Protein 3FWT (pdb70)

Sequence (116 aa):
GSHMPFLQTIVSVSLDDQKRANLSAAYGMICREELGKPEDFVMTAFSDKTPISFQGSTAPAAYVRVESWGEYAPSKPKMMTPRIAAAITKECGIPAERIYVFYYSTKHCGWNGTNF

B-factor: mean 22.23, std 11.54, range [4.1, 121.92]

CATH classification: 3.30.429.10

Foldseek 3Di:
DWAAKEKEKEKLADADPVLVVLLLVQVLVLCCVQQHHPVGDYHYHYHYNDFDDDPNDRDMAMEMEMETEDDGPVVRVVSRLVSSLVSCCVSPVHHSVRYHYHYYYDNFDDDPHGTD

Secondary structure (DSSP, 8-state):
-EEEEEEEEEESS---HHHHHHHHHHHHHHHHHHHS-TT---EEEEE-S----BTTB-SS-EEEEEEEEE---THHHHHHHHHHHHHHHHHH---GGGEEEEEEEES--EETTEE-

Solvent-accessible surface area: 6785 Å² total; per-residue (Å²): 82,11,39,54,4,48,1,36,0,36,0,30,30,71,9,65,107,139,73,69,64,69,0,37,68,22,1,4,102,5,1,70,114,40,4,41,118,107,128,22,145,33,131,36,37,44,37,29,130,50,118,35,81,51,141,87,39,95,50,59,2,4,54,0,63,0,50,4,53,16,140,39,42,128,68,59,24,151,96,0,50,80,66,0,11,63,12,0,52,174,29,18,60,0,51,64,127,24,17,111,28,80,44,109,44,54,144,147,31,46,179,135,85,95,95,115

Nearest PDB structures (foldseek):
  3fwt-assembly1_A  TM=1.009E+00  e=7.906E-27  Leishmania major
  3fwu-assembly1_A  TM=9.678E-01  e=9.697E-17  Leishmania major
  4nwr-assembly2_j  TM=9.650E-01  e=5.191E-16  Leishmania major
  8t6e-assembly1_T  TM=9.676E-01  e=6.430E-15  synthetic construct
  8dq6-assembly1_B  TM=9.315E-01  e=4.250E-10  Arabidopsis thaliana

Structure (mmCIF, N/CA/C/O backbone):
data_3FWT
#
_entry.id   3FWT
#
_cell.length_a   53.963
_cell.length_b   53.963
_cell.length_c   1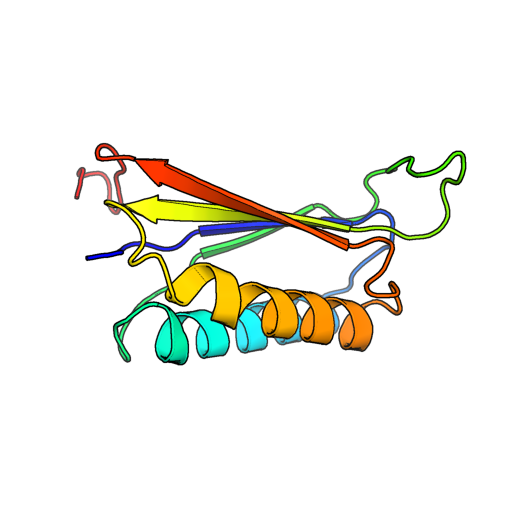38.902
_cell.angle_alpha   90.00
_cell.angle_beta   90.00
_cell.angle_gamma   120.00
#
_symmetry.space_group_name_H-M   'P 63 2 2'
#
loop_
_entity.id
_entity.type
_entity.pdbx_description
1 polymer 'Macrophage migration inhibitory factor-like protein'
2 water water
#
loop_
_atom_site.group_PDB
_atom_site.id
_atom_site.type_symbol
_atom_site.label_atom_id
_atom_site.label_alt_id
_atom_site.label_comp_id
_atom_site.label_asym_id
_atom_site.label_entity_id
_atom_site.label_seq_id
_atom_site.pdbx_PDB_ins_code
_atom_site.Cartn_x
_atom_site.Cartn_y
_atom_site.Cartn_z
_atom_site.occupancy
_atom_site.B_iso_or_equiv
_atom_site.auth_seq_id
_atom_site.auth_comp_id
_atom_site.auth_asym_id
_atom_site.auth_atom_id
_atom_site.pdbx_PDB_model_num
ATOM 1 N N . GLY A 1 18 ? 10.254 18.256 30.430 1.00 35.16 -3 GLY A N 1
ATOM 2 C CA . GLY A 1 18 ? 11.302 17.270 30.342 1.00 34.72 -3 GLY A CA 1
ATOM 3 C C . GLY A 1 18 ? 12.142 17.487 29.105 1.00 34.27 -3 GLY A C 1
ATOM 4 O O . GLY A 1 18 ? 13.085 18.193 29.145 1.00 35.04 -3 GLY A O 1
ATOM 5 N N . SER A 1 19 ? 11.760 16.878 28.006 1.00 34.68 -2 SER A N 1
ATOM 6 C CA . SER A 1 19 ? 12.510 16.948 26.738 1.00 33.49 -2 SER A CA 1
ATOM 7 C C . SER A 1 19 ? 11.820 17.811 25.683 1.00 33.60 -2 SER A C 1
ATOM 8 O O . SER A 1 19 ? 10.639 17.652 25.429 1.00 33.58 -2 SER A O 1
ATOM 11 N N . HIS A 1 20 ? 12.571 18.699 25.050 1.00 32.35 -1 HIS A N 1
ATOM 12 C CA . HIS A 1 20 ? 12.008 19.645 24.122 1.00 31.37 -1 HIS A CA 1
ATOM 13 C C . HIS A 1 20 ? 12.841 19.866 22.846 1.00 28.83 -1 HIS A C 1
ATOM 14 O O . HIS A 1 20 ? 13.960 19.517 22.770 1.00 28.58 -1 HIS A O 1
ATOM 21 N N . MET A 1 21 ? 12.235 20.481 21.872 1.00 26.43 0 MET A N 1
ATOM 22 C CA . MET A 1 21 ? 12.904 20.854 20.623 1.00 26.33 0 MET A CA 1
ATOM 23 C C . MET A 1 21 ? 13.671 19.720 19.938 1.00 23.37 0 MET A C 1
ATOM 24 O O . MET A 1 21 ? 14.837 19.888 19.635 1.00 25.82 0 MET A O 1
ATOM 29 N N . PRO A 1 22 ? 13.042 18.576 19.714 1.00 22.17 1 PRO A N 1
ATOM 30 C CA . PRO A 1 22 ? 13.807 17.423 19.227 1.00 19.81 1 PRO A CA 1
ATOM 31 C C . PRO A 1 22 ? 14.307 17.641 17.779 1.00 18.04 1 PRO A C 1
ATOM 32 O O . PRO A 1 22 ? 13.593 18.272 16.956 1.00 16.15 1 PRO A O 1
ATOM 36 N N . PHE A 1 23 ? 15.577 17.257 17.545 1.00 17.69 2 PHE A N 1
ATOM 37 C CA . PHE A 1 23 ? 16.262 17.303 16.206 1.00 15.39 2 PHE A CA 1
ATOM 38 C C . PHE A 1 23 ? 16.777 15.877 15.919 1.00 15.30 2 PHE A C 1
ATOM 39 O O . PHE A 1 23 ? 17.257 15.223 16.817 1.00 14.35 2 PHE A O 1
ATOM 47 N N . LEU A 1 24 ? 16.546 15.349 14.710 1.00 13.42 3 LEU A N 1
ATOM 48 C CA . LEU A 1 24 ? 17.131 14.094 14.328 1.00 11.94 3 LEU A CA 1
ATOM 49 C C . LEU A 1 24 ? 17.937 14.300 13.067 1.00 11.66 3 LEU A C 1
ATOM 50 O O . LEU A 1 24 ? 17.388 14.823 12.047 1.00 12.40 3 LEU A O 1
ATOM 55 N N . GLN A 1 25 ? 19.199 13.865 13.141 1.00 11.08 4 GLN A N 1
ATOM 56 C CA . GLN A 1 25 ? 20.000 13.675 11.920 1.00 11.10 4 GLN A CA 1
ATOM 57 C C . GLN A 1 25 ? 20.171 12.206 11.517 1.00 11.01 4 GLN A C 1
ATOM 58 O O . GLN A 1 25 ? 20.699 11.402 12.263 1.00 9.81 4 GLN A O 1
ATOM 64 N N . THR A 1 26 ? 19.753 11.891 10.299 1.00 10.93 5 THR A N 1
ATOM 65 C CA . THR A 1 26 ? 19.790 10.552 9.801 1.00 11.06 5 THR A CA 1
ATOM 66 C C . THR A 1 26 ? 20.905 10.583 8.763 1.00 11.35 5 THR A C 1
ATOM 67 O O . THR A 1 26 ? 20.783 11.292 7.791 1.00 13.02 5 THR A O 1
ATOM 71 N N . ILE A 1 27 ? 21.905 9.743 8.961 1.00 10.50 6 ILE A N 1
ATOM 72 C CA . ILE A 1 27 ? 23.057 9.524 8.050 1.00 10.45 6 ILE A CA 1
ATOM 73 C C . ILE A 1 27 ? 22.929 8.081 7.508 1.00 9.27 6 ILE A C 1
ATOM 74 O O . ILE A 1 27 ? 22.985 7.110 8.288 1.00 10.18 6 ILE A O 1
ATOM 79 N N . VAL A 1 28 ? 22.774 7.988 6.187 1.00 7.99 7 VAL A N 1
ATOM 80 C CA . VAL A 1 28 ? 22.596 6.711 5.496 1.00 9.04 7 VAL A CA 1
ATOM 81 C C . VAL A 1 28 ? 23.510 6.588 4.289 1.00 11.34 7 VAL A C 1
ATOM 82 O O . VAL A 1 28 ? 23.826 7.579 3.637 1.00 7.90 7 VAL A O 1
ATOM 86 N N . SER A 1 29 ? 23.998 5.359 4.049 1.00 11.16 8 SER A N 1
ATOM 87 C CA . SER A 1 29 ? 24.857 5.119 2.877 1.00 11.13 8 SER A CA 1
ATOM 88 C C . SER A 1 29 ? 24.085 4.905 1.575 1.00 11.03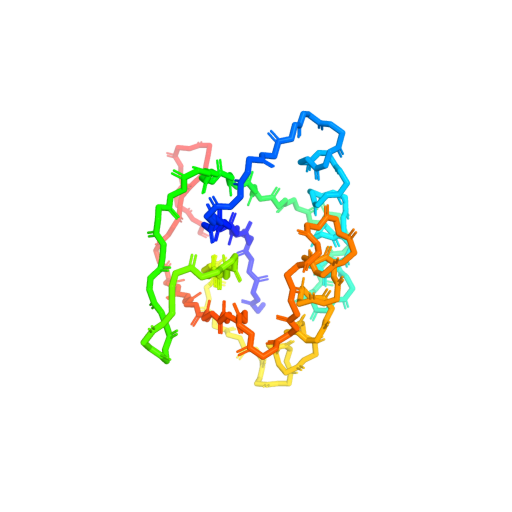 8 SER A C 1
ATOM 89 O O . SER A 1 29 ? 24.663 5.042 0.501 1.00 12.03 8 SER A O 1
ATOM 92 N N . VAL A 1 30 ? 22.782 4.647 1.663 1.00 9.53 9 VAL A N 1
ATOM 93 C CA . VAL A 1 30 ? 21.900 4.589 0.495 1.00 10.74 9 VAL A CA 1
ATOM 94 C C . VAL A 1 30 ? 21.418 5.975 0.015 1.00 12.35 9 VAL A C 1
ATOM 95 O O . VAL A 1 30 ? 21.558 6.970 0.700 1.00 13.41 9 VAL A O 1
ATOM 99 N N . SER A 1 31 ? 20.823 6.019 -1.172 1.00 12.02 10 SER A N 1
ATOM 100 C CA . SER A 1 31 ? 20.287 7.244 -1.696 1.00 14.54 10 SER A CA 1
ATOM 101 C C . SER A 1 31 ? 18.837 7.352 -1.245 1.00 13.92 10 SER A C 1
ATOM 102 O O . SER A 1 31 ? 18.148 6.340 -1.177 1.00 15.76 10 SER A O 1
ATOM 105 N N . LEU A 1 32 ? 18.361 8.533 -0.887 1.00 12.60 11 LEU A N 1
ATOM 106 C CA . LEU A 1 32 ? 16.975 8.644 -0.429 1.00 15.87 11 LEU A CA 1
ATOM 107 C C . LEU A 1 32 ? 16.330 9.529 -1.471 1.00 16.47 11 LEU A C 1
ATOM 108 O O . LEU A 1 32 ? 17.024 10.315 -2.121 1.00 18.27 11 LEU A O 1
ATOM 113 N N . ASP A 1 33 ? 15.038 9.406 -1.694 1.00 17.68 12 ASP A N 1
ATOM 114 C CA . ASP A 1 33 ? 14.397 10.386 -2.570 1.00 15.61 12 ASP A CA 1
ATOM 115 C C . ASP A 1 33 ? 13.452 11.212 -1.754 1.00 14.99 12 ASP A C 1
ATOM 116 O O . ASP A 1 33 ? 13.353 11.054 -0.530 1.00 14.32 12 ASP A O 1
ATOM 121 N N . ASP A 1 34 ? 12.765 12.127 -2.402 1.00 14.85 13 ASP A N 1
ATOM 122 C CA . ASP A 1 34 ? 11.796 12.915 -1.650 1.00 16.57 13 ASP A CA 1
ATOM 123 C C . ASP A 1 34 ? 10.647 12.163 -0.897 1.00 14.63 13 ASP A C 1
ATOM 124 O O . ASP A 1 34 ? 10.247 12.634 0.183 1.00 12.23 13 ASP A O 1
ATOM 129 N N . GLN A 1 35 ? 10.091 11.091 -1.487 1.00 14.20 14 GLN A N 1
ATOM 130 C CA . GLN A 1 35 ? 9.010 10.299 -0.854 1.00 14.04 14 GLN A CA 1
ATOM 131 C C . GLN A 1 35 ? 9.503 9.639 0.458 1.00 11.48 14 GLN A C 1
ATOM 132 O O . GLN A 1 35 ? 8.872 9.705 1.563 1.00 10.77 14 GLN A O 1
ATOM 138 N N . LYS A 1 36 ? 10.699 9.053 0.348 1.00 11.45 15 LYS A N 1
ATOM 139 C CA . LYS A 1 36 ? 11.278 8.382 1.462 1.00 10.20 15 LYS A CA 1
ATOM 140 C C . LYS A 1 36 ? 11.676 9.353 2.542 1.00 11.29 15 LYS A C 1
ATOM 141 O O . LYS A 1 36 ? 11.494 9.082 3.732 1.00 11.18 15 LYS A O 1
ATOM 147 N N . ARG A 1 37 ? 12.227 10.525 2.180 1.00 11.70 16 ARG A N 1
ATOM 148 C CA . ARG A 1 37 ? 12.432 11.479 3.274 1.00 11.55 16 ARG A CA 1
ATOM 149 C C . ARG A 1 37 ? 11.130 11.959 3.865 1.00 12.03 16 ARG A C 1
ATOM 150 O O . ARG A 1 37 ? 11.046 12.078 5.085 1.00 11.12 16 ARG A O 1
ATOM 158 N N . ALA A 1 38 ? 10.134 12.244 3.037 1.00 11.27 17 ALA A N 1
ATOM 159 C CA . ALA A 1 38 ? 8.859 12.663 3.615 1.00 11.91 17 ALA A CA 1
ATOM 160 C C . ALA A 1 38 ? 8.250 11.567 4.557 1.00 13.15 17 ALA A C 1
ATOM 161 O O . ALA A 1 38 ? 7.758 11.850 5.664 1.00 13.36 17 ALA A O 1
ATOM 163 N N . ASN A 1 39 ? 8.384 10.307 4.173 1.00 13.07 18 ASN A N 1
ATOM 164 C CA . ASN A 1 39 ? 7.883 9.222 5.003 1.00 12.90 18 ASN A CA 1
ATOM 165 C C . ASN A 1 39 ? 8.659 9.083 6.295 1.00 12.77 18 ASN A C 1
ATOM 166 O O . ASN A 1 39 ? 8.090 8.915 7.387 1.00 12.10 18 ASN A O 1
ATOM 171 N N . LEU A 1 40 ? 9.991 9.184 6.213 1.00 13.51 19 LEU A N 1
ATOM 172 C CA . LEU A 1 40 ? 10.779 9.217 7.428 1.00 13.38 19 LEU A CA 1
ATOM 173 C C . LEU A 1 40 ? 10.426 10.390 8.355 1.00 14.69 19 LEU A C 1
ATOM 174 O O . LEU A 1 40 ? 10.298 10.188 9.555 1.00 12.89 19 LEU A O 1
ATOM 179 N N . SER A 1 41 ? 10.370 11.624 7.826 1.00 15.13 20 SER A N 1
ATOM 180 C CA . SER A 1 41 ? 9.970 12.790 8.655 1.00 14.42 20 SER A CA 1
ATOM 181 C C . SER A 1 41 ? 8.592 12.554 9.363 1.00 15.09 20 SER A C 1
ATOM 182 O O . SER A 1 41 ? 8.425 12.790 10.586 1.00 15.00 20 SER A O 1
ATOM 185 N N . ALA A 1 42 ? 7.647 12.034 8.603 1.00 15.86 21 ALA A N 1
ATOM 186 C CA . ALA A 1 42 ? 6.306 11.650 9.195 1.00 16.52 21 ALA A CA 1
ATOM 187 C C . ALA A 1 42 ? 6.447 10.687 10.320 1.00 16.28 21 ALA A C 1
ATOM 188 O O . ALA A 1 42 ? 5.875 10.886 11.374 1.00 15.97 21 ALA A O 1
ATOM 190 N N . ALA A 1 43 ? 7.225 9.605 10.114 1.00 16.40 22 ALA A N 1
ATOM 191 C CA . ALA A 1 43 ? 7.422 8.607 11.174 1.00 16.97 22 ALA A CA 1
ATOM 192 C C . ALA A 1 43 ? 8.124 9.109 12.397 1.00 18.27 22 ALA A C 1
ATOM 193 O O . ALA A 1 43 ? 7.596 8.941 13.507 1.00 19.36 22 ALA A O 1
ATOM 195 N N . TYR A 1 44 ? 9.291 9.776 12.226 1.00 15.82 23 TYR A N 1
ATOM 196 C CA . TYR A 1 44 ? 9.946 10.442 13.313 1.00 17.39 23 TYR A CA 1
ATOM 197 C C . TYR A 1 44 ? 9.019 11.371 14.114 1.00 17.88 23 TYR A C 1
ATOM 198 O O . TYR A 1 44 ? 9.181 11.482 15.301 1.00 20.57 23 TYR A O 1
ATOM 207 N N . GLY A 1 45 ? 8.139 12.089 13.436 1.00 1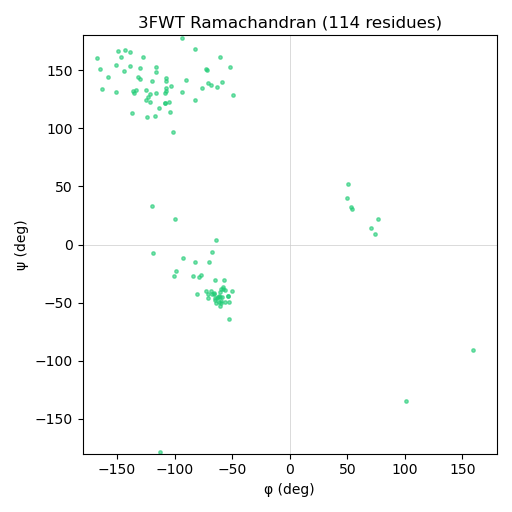9.39 24 GLY A N 1
ATOM 208 C CA . GLY A 1 45 ? 7.271 13.095 14.091 1.00 21.63 24 GLY A CA 1
ATOM 209 C C . GLY A 1 45 ? 6.339 12.373 15.043 1.00 21.05 24 GLY A C 1
ATOM 210 O O . GLY A 1 45 ? 6.164 12.804 16.142 1.00 23.02 24 GLY A O 1
ATOM 211 N N . MET A 1 46 ? 5.733 11.279 14.595 1.00 22.55 25 MET A N 1
ATOM 212 C CA . MET A 1 46 ? 4.879 10.467 15.428 1.00 22.74 25 MET A CA 1
ATOM 213 C C . MET A 1 46 ? 5.623 9.903 16.614 1.00 22.36 25 MET A C 1
ATOM 214 O O . MET A 1 46 ? 5.162 9.965 17.737 1.00 21.13 25 MET A O 1
ATOM 219 N N . ILE A 1 47 ? 6.747 9.250 16.348 1.00 20.42 26 ILE A N 1
ATOM 220 C CA . ILE A 1 47 ? 7.553 8.693 17.393 1.00 18.89 26 ILE A CA 1
ATOM 221 C C . ILE A 1 47 ? 7.909 9.727 18.446 1.00 21.01 26 ILE A C 1
ATOM 222 O O . ILE A 1 47 ? 7.866 9.418 19.642 1.00 20.77 26 ILE A O 1
ATOM 227 N N . CYS A 1 48 ? 8.303 10.927 18.004 1.00 20.82 27 CYS A N 1
ATOM 228 C CA . CYS A 1 48 ? 8.603 11.996 18.944 1.00 22.87 27 CYS A CA 1
ATOM 229 C C . CYS A 1 48 ? 7.360 12.452 19.728 1.00 25.22 27 CYS A C 1
ATOM 230 O O . CYS A 1 48 ? 7.412 12.573 20.949 1.00 24.80 27 CYS A O 1
ATOM 233 N N . ARG A 1 49 ? 6.246 12.686 19.024 1.00 26.49 28 ARG A N 1
ATOM 234 C CA . ARG A 1 49 ? 5.056 13.078 19.735 1.00 29.18 28 ARG A CA 1
ATOM 235 C C . ARG A 1 49 ? 4.585 12.058 20.749 1.00 29.71 28 ARG A C 1
ATOM 236 O O . ARG A 1 49 ? 4.313 12.439 21.893 1.00 29.81 28 ARG A O 1
ATOM 244 N N . GLU A 1 50 ? 4.491 10.788 20.352 1.00 30.02 29 GLU A N 1
ATOM 245 C CA . GLU A 1 50 ? 4.015 9.756 21.264 1.00 30.92 29 GLU A CA 1
ATOM 246 C C . GLU A 1 50 ? 5.006 9.370 22.371 1.00 31.60 29 GLU A C 1
ATOM 247 O O . GLU A 1 50 ? 4.593 9.153 23.535 1.00 29.98 29 GLU A O 1
ATOM 253 N N . GLU A 1 51 ? 6.305 9.284 22.056 1.00 30.36 30 GLU A N 1
ATOM 254 C CA . GLU A 1 51 ? 7.230 8.771 23.056 1.00 30.42 30 GLU A CA 1
ATOM 255 C C . GLU A 1 51 ? 7.972 9.831 23.815 1.00 32.56 30 GLU A C 1
ATOM 256 O O . GLU A 1 51 ? 8.450 9.557 24.886 1.00 31.96 30 GLU A O 1
ATOM 262 N N . LEU A 1 52 ? 8.106 11.040 23.264 1.00 35.81 31 LEU A N 1
ATOM 263 C CA . LEU A 1 52 ? 9.070 11.952 23.854 1.00 38.70 31 LEU A CA 1
ATOM 264 C C . LEU A 1 52 ? 8.358 12.947 24.730 1.00 41.58 31 LEU A C 1
ATOM 265 O O . LEU A 1 52 ? 8.919 13.434 25.708 1.00 42.72 31 LEU A O 1
ATOM 270 N N . GLY A 1 53 ? 7.096 13.209 24.415 1.00 44.85 32 GLY A N 1
ATOM 271 C CA . GLY A 1 53 ? 6.311 14.087 25.255 1.00 47.35 32 GLY A CA 1
ATOM 272 C C . GLY A 1 53 ? 5.122 14.684 24.562 1.00 49.23 32 GLY A C 1
ATOM 273 O O . GLY A 1 53 ? 4.045 14.093 24.554 1.00 50.15 32 GLY A O 1
ATOM 274 N N . LYS A 1 54 ? 5.299 15.851 23.959 1.00 50.50 33 LYS A N 1
ATOM 275 C CA . LYS A 1 54 ? 4.128 16.682 23.654 1.00 52.41 33 LYS A CA 1
ATOM 276 C C . LYS A 1 54 ? 3.458 16.577 22.253 1.00 52.74 33 LYS A C 1
ATOM 277 O O . LYS A 1 54 ? 4.116 16.659 21.215 1.00 51.83 33 LYS A O 1
ATOM 283 N N . PRO A 1 55 ? 2.120 16.437 22.237 1.00 53.46 34 PRO A N 1
ATOM 284 C CA . PRO A 1 55 ? 1.427 16.285 20.957 1.00 53.82 34 PRO A CA 1
ATOM 285 C C . PRO A 1 55 ? 1.812 17.420 19.996 1.00 53.99 34 PRO A C 1
ATOM 286 O O . PRO A 1 55 ? 2.446 17.179 18.958 1.00 54.49 34 PRO A O 1
ATOM 290 N N . GLU A 1 56 ? 1.470 18.653 20.352 1.00 53.35 35 GLU A N 1
ATOM 291 C CA . GLU A 1 56 ? 1.685 19.767 19.428 1.00 53.22 35 GLU A CA 1
ATOM 292 C C . GLU A 1 56 ? 3.189 20.028 19.110 1.00 51.69 35 GLU A C 1
ATOM 293 O O . GLU A 1 56 ? 3.523 20.970 18.389 1.00 51.86 35 GLU A O 1
ATOM 299 N N . ASP A 1 57 ? 4.079 19.181 19.625 1.00 49.40 36 ASP A N 1
ATOM 300 C CA . ASP A 1 57 ? 5.520 19.384 19.421 1.00 46.86 36 ASP A CA 1
ATOM 301 C C . ASP A 1 57 ? 5.931 19.575 17.978 1.00 43.81 36 ASP A C 1
ATOM 302 O O . ASP A 1 57 ? 5.256 19.096 17.041 1.00 43.53 36 ASP A O 1
ATOM 307 N N . PHE A 1 58 ? 7.037 20.298 17.798 1.00 39.66 37 PHE A N 1
ATOM 308 C CA . PHE A 1 58 ? 7.610 20.328 16.480 1.00 36.34 37 PHE A CA 1
ATOM 309 C C . PHE A 1 58 ? 9.002 19.725 16.371 1.00 31.57 37 PHE A C 1
ATOM 310 O O . PHE A 1 58 ? 9.709 19.698 17.344 1.00 31.69 37 PHE A O 1
ATOM 318 N N . VAL A 1 59 ? 9.342 19.142 15.229 1.00 24.83 38 VAL A N 1
ATOM 319 C CA . VAL A 1 59 ? 10.499 18.223 15.173 1.00 18.66 38 VAL A CA 1
ATOM 320 C C . VAL A 1 59 ? 11.312 18.548 13.965 1.00 15.74 38 VAL A C 1
ATOM 321 O O . VAL A 1 59 ? 10.749 18.656 12.852 1.00 16.21 38 VAL A O 1
ATOM 325 N N . MET A 1 60 ? 12.622 18.715 14.101 1.00 14.24 39 MET A N 1
ATOM 326 C CA . MET A 1 60 ? 13.410 19.040 12.913 1.00 13.16 39 MET A CA 1
ATOM 327 C C . MET A 1 60 ? 14.149 17.797 12.445 1.00 13.55 39 MET A C 1
ATOM 328 O O . MET A 1 60 ? 14.776 17.122 13.231 1.00 13.12 39 MET A O 1
ATOM 333 N N . THR A 1 61 ? 14.170 17.540 11.147 1.00 11.04 40 THR A N 1
ATOM 334 C CA . THR A 1 61 ? 14.634 16.267 10.680 1.00 11.56 40 THR A CA 1
ATOM 335 C C . THR A 1 61 ? 15.539 16.489 9.473 1.00 11.06 40 THR A C 1
ATOM 336 O O . THR A 1 61 ? 15.077 17.036 8.497 1.00 13.19 40 THR A O 1
ATOM 340 N N . ALA A 1 62 ? 16.856 16.193 9.617 1.00 11.28 41 ALA A N 1
ATOM 341 C CA . ALA A 1 62 ? 17.866 16.392 8.554 1.00 9.56 41 ALA A CA 1
ATOM 342 C C . ALA A 1 62 ? 18.297 15.031 7.988 1.00 9.70 41 ALA A C 1
ATOM 343 O O . ALA A 1 62 ? 18.407 14.132 8.747 1.00 10.33 41 ALA A O 1
ATOM 345 N N . PHE A 1 63 ? 18.497 14.919 6.664 1.00 9.10 42 PHE A N 1
ATOM 346 C CA . PHE A 1 63 ? 18.833 13.654 5.980 1.00 11.11 42 PHE A CA 1
ATOM 347 C C . PHE A 1 63 ? 20.117 13.814 5.206 1.00 10.89 42 PHE A C 1
ATOM 348 O O . PHE A 1 63 ? 20.142 14.534 4.164 1.00 10.69 42 PHE A O 1
ATOM 356 N N . SER A 1 64 ? 21.160 13.157 5.700 1.00 9.66 43 SER A N 1
ATOM 357 C CA . SER A 1 64 ? 22.400 13.082 4.929 1.00 11.93 43 SER A CA 1
ATOM 358 C C . SER A 1 64 ? 22.487 11.714 4.270 1.00 10.52 43 SER A C 1
ATOM 359 O O . SER A 1 64 ? 23.019 10.797 4.871 1.00 12.18 43 SER A O 1
ATOM 362 N N . ASP A 1 65 ? 22.090 11.617 3.002 1.00 10.85 44 ASP A N 1
ATOM 363 C CA . ASP A 1 65 ? 22.111 10.312 2.290 1.00 11.66 44 ASP A CA 1
ATOM 364 C C . ASP A 1 65 ? 23.416 10.121 1.514 1.00 11.52 44 ASP A C 1
ATOM 365 O O . ASP A 1 65 ? 24.301 10.998 1.589 1.00 10.99 44 ASP A O 1
ATOM 370 N N . LYS A 1 66 ? 23.587 8.969 0.872 1.00 11.58 45 LYS A N 1
ATOM 371 C CA . LYS A 1 66 ? 24.793 8.719 0.112 1.00 11.75 45 LYS A CA 1
ATOM 372 C C . LYS A 1 66 ? 26.069 8.924 0.927 1.00 12.23 45 LYS A C 1
ATOM 373 O O . LYS A 1 66 ? 27.096 9.326 0.377 1.00 12.45 45 LYS A O 1
ATOM 379 N N . THR A 1 67 ? 26.034 8.677 2.236 1.00 10.11 46 THR A N 1
ATOM 380 C CA . THR A 1 67 ? 27.253 8.940 3.054 1.00 9.95 46 THR A CA 1
ATOM 381 C C . THR A 1 67 ? 27.833 7.558 3.310 1.00 10.35 46 THR A C 1
ATOM 382 O O . THR A 1 67 ? 27.182 6.719 3.951 1.00 11.34 46 THR A O 1
ATOM 386 N N . PRO A 1 68 ? 29.024 7.262 2.762 1.00 11.86 47 PRO A N 1
ATOM 387 C CA . PRO A 1 68 ? 29.504 5.907 3.036 1.00 10.33 47 PRO A CA 1
ATOM 388 C C . PRO A 1 68 ? 29.675 5.593 4.540 1.00 10.96 47 PRO A C 1
ATOM 389 O O . PRO A 1 68 ? 30.099 6.422 5.299 1.00 8.69 47 PRO A O 1
ATOM 393 N N . ILE A 1 69 ? 29.294 4.371 4.953 1.00 10.36 48 ILE A N 1
ATOM 394 C CA . ILE A 1 69 ? 29.416 3.974 6.327 1.00 11.18 48 ILE A CA 1
ATOM 395 C C . ILE A 1 69 ? 30.043 2.592 6.333 1.00 10.04 48 ILE A C 1
ATOM 396 O O . ILE A 1 69 ? 29.572 1.673 5.653 1.00 11.97 48 ILE A O 1
ATOM 401 N N . SER A 1 70 ? 31.039 2.415 7.178 1.00 12.38 49 SER A N 1
ATOM 402 C CA . SER A 1 70 ? 31.571 1.064 7.308 1.00 13.33 49 SER A CA 1
ATOM 403 C C . SER A 1 70 ? 31.171 0.435 8.628 1.00 14.66 49 SER A C 1
ATOM 404 O O . SER A 1 70 ? 31.172 1.099 9.662 1.00 13.58 49 SER A O 1
ATOM 407 N N . PHE A 1 71 ? 30.899 -0.873 8.641 1.00 15.01 50 PHE A N 1
ATOM 408 C CA . PHE A 1 71 ? 30.486 -1.485 9.937 1.00 14.34 50 PHE A CA 1
ATOM 409 C C . PHE A 1 71 ? 30.634 -2.989 9.838 1.00 15.67 50 PHE A C 1
ATOM 410 O O . PHE A 1 71 ? 30.216 -3.521 8.882 1.00 11.83 50 PHE A O 1
ATOM 418 N N . GLN A 1 72 ? 31.227 -3.610 10.858 1.00 17.93 51 GLN A N 1
ATOM 419 C CA . GLN A 1 72 ? 31.552 -5.042 10.835 1.00 20.79 51 GLN A CA 1
ATOM 420 C C . GLN A 1 72 ? 32.298 -5.444 9.559 1.00 20.79 51 GLN A C 1
ATOM 421 O O . GLN A 1 72 ? 31.976 -6.459 8.967 1.00 21.67 51 GLN A O 1
ATOM 427 N N . GLY A 1 73 ? 33.215 -4.613 9.099 1.00 20.80 52 GLY A N 1
ATOM 428 C CA . GLY A 1 73 ? 33.971 -4.968 7.866 1.00 20.28 52 GLY A CA 1
ATOM 429 C C . GLY A 1 73 ? 33.204 -4.929 6.569 1.00 20.21 52 GLY A C 1
ATOM 430 O O . GLY A 1 73 ? 33.659 -5.455 5.553 1.00 20.72 52 GLY A O 1
ATOM 431 N N . SER A 1 74 ? 32.026 -4.313 6.574 1.00 17.13 53 SER A N 1
ATOM 432 C CA . SER A 1 74 ? 31.245 -4.291 5.392 1.00 16.24 53 SER A CA 1
ATOM 433 C C . SER A 1 74 ? 30.813 -2.829 5.126 1.00 15.77 53 SER A C 1
ATOM 434 O O . SER A 1 74 ? 30.495 -2.142 6.056 1.00 13.47 53 SER A O 1
ATOM 437 N N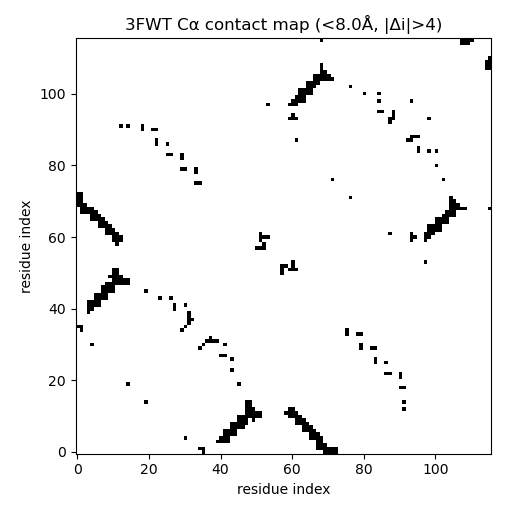 . THR A 1 75 ? 30.778 -2.418 3.866 1.00 16.18 54 THR A N 1
ATOM 4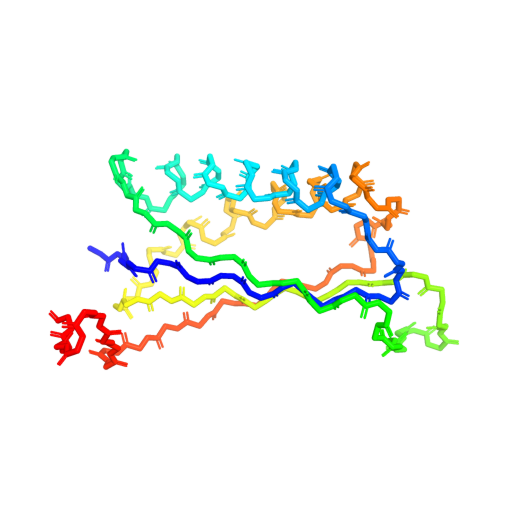38 C CA . THR A 1 75 ? 30.060 -1.211 3.482 1.00 15.11 54 THR A CA 1
ATOM 439 C C . THR A 1 75 ? 28.675 -1.421 2.882 1.00 15.00 54 THR A C 1
ATOM 440 O O . THR A 1 75 ? 28.165 -0.527 2.224 1.00 14.95 54 THR A O 1
ATOM 444 N N . ALA A 1 76 ? 28.009 -2.570 3.144 1.00 11.76 55 ALA A N 1
ATOM 445 C CA . ALA A 1 76 ? 26.602 -2.670 2.759 1.00 12.79 55 ALA A CA 1
ATOM 446 C C . ALA A 1 76 ? 25.823 -1.591 3.509 1.00 11.64 55 ALA A C 1
ATOM 447 O O . ALA A 1 76 ? 26.332 -1.107 4.526 1.00 12.09 55 ALA A O 1
ATOM 449 N N . PRO A 1 77 ? 24.611 -1.253 3.037 1.00 12.97 56 PRO A N 1
ATOM 450 C CA . PRO A 1 77 ? 23.800 -0.160 3.560 1.00 11.68 56 PRO A CA 1
ATOM 451 C C . PRO A 1 77 ? 23.713 -0.255 5.102 1.00 12.51 56 PRO A C 1
ATOM 452 O O . PRO A 1 77 ? 23.483 -1.340 5.682 1.00 12.87 56 PRO A O 1
ATOM 456 N N . ALA A 1 78 ? 24.013 0.848 5.753 1.00 10.79 57 ALA A N 1
ATOM 457 C CA . ALA A 1 78 ? 23.894 0.949 7.184 1.00 10.38 57 ALA A CA 1
ATOM 458 C C . ALA A 1 78 ? 23.398 2.391 7.506 1.00 12.53 57 ALA A C 1
ATOM 459 O O . ALA A 1 78 ? 23.385 3.290 6.633 1.00 8.91 57 ALA A O 1
ATOM 461 N N . ALA A 1 79 ? 22.984 2.619 8.748 1.00 11.73 58 ALA A N 1
ATOM 462 C CA . ALA A 1 79 ? 22.453 3.924 9.104 1.00 11.56 58 ALA A CA 1
ATOM 463 C C . ALA A 1 79 ? 22.954 4.361 10.456 1.00 13.65 58 ALA A C 1
ATOM 464 O O . ALA A 1 79 ? 23.180 3.514 11.331 1.00 15.11 58 ALA A O 1
ATOM 466 N N . TYR A 1 80 ? 23.027 5.680 10.684 1.00 12.64 59 TYR A N 1
ATOM 467 C CA . TYR A 1 80 ? 23.306 6.202 12.047 1.00 12.66 59 TYR A CA 1
ATOM 468 C C . TYR A 1 80 ? 22.338 7.339 12.247 1.00 12.93 59 TYR A C 1
ATOM 469 O O . TYR A 1 80 ? 22.185 8.191 11.325 1.00 10.62 59 TYR A O 1
ATOM 478 N N . VAL A 1 81 ? 21.642 7.356 13.400 1.00 10.87 60 VAL A N 1
ATOM 479 C CA . VAL A 1 81 ? 20.732 8.488 13.686 1.00 10.24 60 VAL A CA 1
ATOM 480 C C . VAL A 1 81 ? 21.113 9.177 14.970 1.00 12.94 60 VAL A C 1
ATOM 481 O O . VAL A 1 81 ? 21.332 8.461 15.991 1.00 13.42 60 VAL A O 1
ATOM 485 N N . ARG A 1 82 ? 21.251 10.523 14.953 1.00 12.42 61 ARG A N 1
ATOM 486 C CA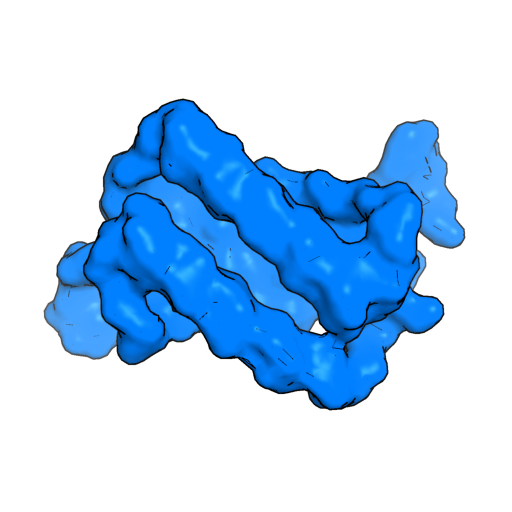 . ARG A 1 82 ? 21.620 11.249 16.158 1.00 11.76 61 ARG A CA 1
ATOM 487 C C . ARG A 1 82 ? 20.357 12.016 16.603 1.00 12.82 61 ARG A C 1
ATOM 488 O O . ARG A 1 82 ? 19.808 12.813 15.832 1.00 12.81 61 ARG A O 1
ATOM 496 N N . VAL A 1 83 ? 19.876 11.768 17.831 1.00 11.47 62 VAL A N 1
ATOM 497 C CA . VAL A 1 83 ? 18.664 12.416 18.306 1.00 13.52 62 VAL A CA 1
ATOM 498 C C . VAL A 1 83 ? 19.130 13.412 19.355 1.00 12.78 62 VAL A C 1
ATOM 499 O O . VAL A 1 83 ? 19.840 13.035 20.290 1.00 13.91 62 VAL A O 1
ATOM 503 N N . GLU A 1 84 ? 18.669 14.646 19.230 1.00 14.10 63 GLU A N 1
ATOM 504 C CA . GLU A 1 84 ? 19.073 15.705 20.139 1.00 15.23 63 GLU A CA 1
ATOM 505 C C . GLU A 1 84 ? 17.843 16.427 20.665 1.00 17.02 63 GLU A C 1
ATOM 506 O O . GLU A 1 84 ? 16.804 16.467 20.016 1.00 15.41 63 GLU A O 1
ATOM 512 N N . SER A 1 85 ? 17.952 16.983 21.861 1.00 17.41 64 SER A N 1
ATOM 513 C CA . SER A 1 85 ? 16.788 17.707 22.349 1.00 20.09 64 SER A CA 1
ATOM 514 C C . SER A 1 85 ? 17.229 18.512 23.578 1.00 20.57 64 SER A C 1
ATOM 515 O O . SER A 1 85 ? 18.279 18.246 24.125 1.00 21.60 64 SER A O 1
ATOM 518 N N . TRP A 1 86 ? 16.467 19.530 23.935 1.00 22.74 65 TRP A N 1
ATOM 519 C CA . TRP A 1 86 ? 16.701 20.298 25.153 1.00 23.65 65 TRP A CA 1
ATOM 520 C C . TRP A 1 86 ? 16.365 19.503 26.386 1.00 23.91 65 TRP A C 1
ATOM 521 O O . TRP A 1 86 ? 15.375 18.748 26.413 1.00 22.66 65 TRP A O 1
ATOM 532 N N . GLY A 1 87 ? 17.213 19.636 27.404 1.00 26.80 66 GLY A N 1
ATOM 533 C CA . GLY A 1 87 ? 16.934 19.067 28.735 1.00 28.27 66 GLY A CA 1
ATOM 534 C C . GLY A 1 87 ? 17.670 17.787 28.978 1.00 30.57 66 GLY A C 1
ATOM 535 O O . GLY A 1 87 ? 18.894 17.675 28.694 1.00 31.87 66 GLY A O 1
ATOM 536 N N . GLU A 1 88 ? 16.952 16.799 29.521 1.00 31.16 67 GLU A N 1
ATOM 537 C CA . GLU A 1 88 ? 17.473 15.440 29.554 1.00 31.99 67 GLU A CA 1
ATOM 538 C C . GLU A 1 88 ? 16.335 14.461 29.511 1.00 30.73 67 GLU A C 1
ATOM 539 O O . GLU A 1 88 ? 15.222 14.822 29.839 1.00 29.08 67 GLU A O 1
ATOM 545 N N . TYR A 1 89 ? 16.621 13.254 29.008 1.00 31.59 68 TYR A N 1
ATOM 546 C CA . TYR A 1 89 ? 15.628 12.205 28.725 1.00 31.05 68 TYR A CA 1
ATOM 547 C C . TYR A 1 89 ? 15.139 11.478 29.980 1.00 32.46 68 TYR A C 1
ATOM 548 O O . TYR A 1 89 ? 15.956 11.103 30.835 1.00 31.96 68 TYR A O 1
ATOM 557 N N . ALA A 1 90 ? 13.827 11.281 30.095 1.00 32.36 69 ALA A N 1
ATOM 558 C CA . ALA A 1 90 ? 13.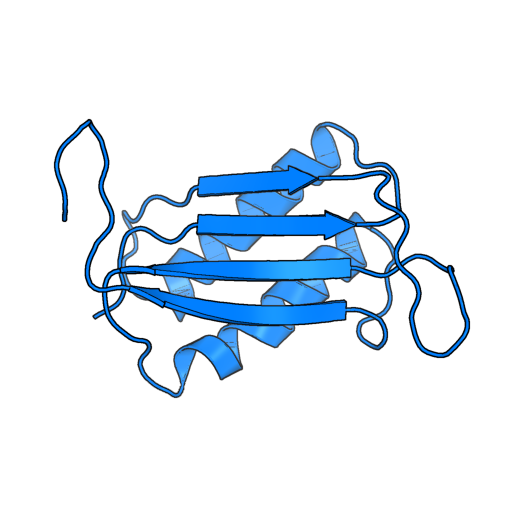336 10.279 31.023 1.00 33.29 69 ALA A CA 1
ATOM 559 C C . ALA A 1 90 ? 13.887 8.930 30.510 1.00 33.37 69 ALA A C 1
ATOM 560 O O . ALA A 1 90 ? 13.826 8.668 29.313 1.00 31.60 69 ALA A O 1
ATOM 562 N N . PRO A 1 91 ? 14.423 8.071 31.412 1.00 33.59 70 PRO A N 1
ATOM 563 C CA . PRO A 1 91 ? 15.273 6.995 30.922 1.00 33.62 70 PRO A CA 1
ATOM 564 C C . PRO A 1 91 ? 14.521 5.922 30.160 1.00 33.31 70 PRO A C 1
ATOM 565 O O . PRO A 1 91 ? 15.150 5.122 29.465 1.00 33.44 70 PRO A O 1
ATOM 569 N N . SER A 1 92 ? 13.193 5.897 30.289 1.00 32.34 71 SER A N 1
ATOM 570 C CA . SER A 1 92 ? 12.373 4.965 29.537 1.00 30.92 71 SER A CA 1
ATOM 571 C C . SER A 1 92 ? 12.186 5.398 28.065 1.00 29.54 71 SER A C 1
ATOM 572 O O . SER A 1 92 ? 11.953 4.550 27.217 1.00 31.42 71 SER A O 1
ATOM 575 N N . LYS A 1 93 ? 12.267 6.690 27.756 1.00 27.41 72 LYS A N 1
ATOM 576 C CA . LYS A 1 93 ? 11.828 7.152 26.417 1.00 25.49 72 LYS A CA 1
ATOM 577 C C . LYS A 1 93 ? 12.736 6.756 25.224 1.00 23.58 72 LYS A C 1
ATOM 578 O O . LYS A 1 93 ? 12.251 6.302 24.208 1.00 22.54 72 LYS A O 1
ATOM 584 N N . PRO A 1 94 ? 14.054 6.929 25.373 1.00 23.20 73 PRO A N 1
ATOM 585 C CA . PRO A 1 94 ? 14.947 6.461 24.327 1.00 22.46 73 PRO A CA 1
ATOM 586 C C . PRO A 1 94 ? 14.762 4.982 24.048 1.00 21.78 73 PRO A C 1
ATOM 587 O O . PRO A 1 94 ? 14.724 4.610 22.895 1.00 18.69 73 PRO A O 1
ATOM 591 N N . LYS A 1 95 ? 14.542 4.167 25.104 1.00 20.96 74 LYS A N 1
ATOM 592 C CA . LYS A 1 95 ? 14.318 2.723 24.959 1.00 22.63 74 LYS A CA 1
ATOM 593 C C . LYS A 1 95 ? 13.138 2.466 24.077 1.00 21.64 74 LYS A C 1
ATOM 594 O O . LYS A 1 95 ? 13.122 1.484 23.398 1.00 21.53 74 LYS A O 1
ATOM 600 N 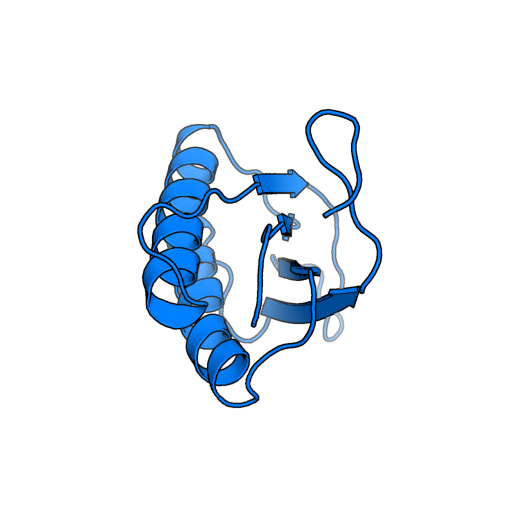N . MET A 1 96 ? 12.107 3.317 24.185 1.00 21.10 75 MET A N 1
ATOM 601 C CA . MET A 1 96 ? 10.888 3.143 23.401 1.00 22.16 75 MET A CA 1
ATOM 602 C C . MET A 1 96 ? 11.057 3.645 21.947 1.00 20.17 75 MET A C 1
ATOM 603 O O . MET A 1 96 ? 10.433 3.123 20.987 1.00 21.29 75 MET A O 1
ATOM 608 N N . MET A 1 97 ? 11.951 4.611 21.784 1.00 19.43 76 MET A N 1
ATOM 609 C CA . MET A 1 97 ? 12.072 5.284 20.504 1.00 19.00 76 MET A CA 1
ATOM 610 C C . MET A 1 97 ? 12.898 4.447 19.525 1.00 17.24 76 MET A C 1
ATOM 611 O O . MET A 1 97 ? 12.596 4.371 18.365 1.00 17.11 76 MET A O 1
ATOM 616 N N . THR A 1 98 ? 13.982 3.865 19.996 1.00 18.14 77 THR A N 1
ATOM 617 C CA . THR A 1 98 ? 14.919 3.181 19.106 1.00 16.94 77 THR A CA 1
ATOM 618 C C . THR A 1 98 ? 14.269 2.140 18.188 1.00 17.64 77 THR A C 1
ATOM 619 O O . THR A 1 98 ? 14.474 2.153 16.969 1.00 15.51 77 THR A O 1
ATOM 623 N N . PRO A 1 99 ? 13.451 1.240 18.759 1.00 17.54 78 PRO A N 1
ATOM 624 C CA . PRO A 1 99 ? 12.910 0.230 17.878 1.00 17.92 78 PRO A CA 1
ATOM 625 C C . PRO A 1 99 ? 11.990 0.842 16.808 1.00 17.11 78 PRO A C 1
ATOM 626 O O . PRO A 1 99 ? 11.917 0.311 15.708 1.00 16.67 78 PRO A O 1
ATOM 630 N N . ARG A 1 100 ? 11.311 1.951 17.116 1.00 16.53 79 ARG A N 1
ATOM 631 C CA . ARG A 1 100 ? 10.472 2.631 16.115 1.00 17.12 79 ARG A CA 1
ATOM 632 C C . ARG A 1 100 ? 11.301 3.328 15.045 1.00 17.04 79 ARG A C 1
ATOM 633 O O . ARG A 1 100 ? 11.013 3.158 13.869 1.00 14.00 79 ARG A O 1
ATOM 641 N N . ILE A 1 101 ? 12.387 4.008 15.479 1.00 16.03 80 ILE A N 1
ATOM 642 C CA . ILE A 1 101 ? 13.252 4.686 14.542 1.00 15.20 80 ILE A CA 1
ATOM 643 C C . ILE A 1 101 ? 13.863 3.673 13.587 1.00 15.71 80 ILE A C 1
ATOM 644 O O . ILE A 1 101 ? 13.792 3.854 12.341 1.00 14.60 80 ILE A O 1
ATOM 649 N N . ALA A 1 102 ? 14.413 2.598 14.156 1.00 13.58 81 ALA A N 1
ATOM 650 C CA . ALA A 1 102 ? 15.035 1.543 13.386 1.00 14.97 81 ALA A CA 1
ATOM 651 C C . ALA A 1 102 ? 14.009 0.890 12.450 1.00 15.76 81 ALA A C 1
ATOM 652 O O . ALA A 1 102 ? 14.335 0.689 11.289 1.00 16.13 81 ALA A O 1
ATOM 654 N N . ALA A 1 103 ? 12.773 0.583 12.922 1.00 14.48 82 ALA A N 1
ATOM 655 C CA . ALA A 1 103 ? 11.746 0.013 12.037 1.00 13.82 82 ALA A CA 1
ATOM 656 C C . ALA A 1 103 ? 11.437 0.928 10.852 1.00 12.53 82 ALA A C 1
ATOM 657 O O . ALA A 1 103 ? 11.297 0.496 9.715 1.00 13.01 82 ALA A O 1
ATOM 659 N N . ALA A 1 104 ? 11.287 2.222 11.128 1.00 14.63 83 ALA A N 1
ATOM 660 C CA . ALA A 1 104 ? 11.029 3.178 10.065 1.00 14.32 83 ALA A CA 1
ATOM 661 C C . ALA A 1 104 ? 12.159 3.206 9.049 1.00 14.17 83 ALA A C 1
ATOM 662 O O . ALA A 1 104 ? 11.874 3.324 7.845 1.00 14.70 83 ALA A O 1
ATOM 664 N N . ILE A 1 105 ? 13.425 3.134 9.507 1.00 15.61 84 ILE A N 1
ATOM 665 C CA . ILE A 1 105 ? 14.603 3.100 8.552 1.00 16.45 84 ILE A CA 1
ATOM 666 C C . ILE A 1 105 ? 14.596 1.822 7.742 1.00 15.06 84 ILE A C 1
ATOM 667 O O . ILE A 1 105 ? 14.808 1.791 6.499 1.00 11.65 84 ILE A O 1
ATOM 672 N N . THR A 1 106 ? 14.308 0.728 8.434 1.00 15.56 85 THR A N 1
ATOM 673 C CA . THR A 1 106 ? 14.246 -0.541 7.652 1.00 15.57 85 THR A CA 1
ATOM 674 C C . THR A 1 106 ? 13.184 -0.525 6.551 1.00 14.41 85 THR A C 1
ATOM 675 O O . THR A 1 106 ? 13.367 -0.970 5.376 1.00 14.37 85 THR A O 1
ATOM 679 N N . LYS A 1 107 ? 12.004 -0.046 6.896 1.00 15.63 86 LYS A N 1
ATOM 680 C CA . LYS A 1 107 ? 10.929 0.060 5.906 1.00 15.42 86 LYS A CA 1
ATOM 681 C C . LYS A 1 107 ? 11.265 0.996 4.760 1.00 16.05 86 LYS A C 1
ATOM 682 O O . LYS A 1 107 ? 11.025 0.682 3.586 1.00 14.40 86 LYS A O 1
ATOM 688 N N . GLU A 1 108 ? 11.812 2.170 5.056 1.00 15.93 87 GLU A N 1
ATOM 689 C CA . GLU A 1 108 ? 11.950 3.099 3.950 1.00 16.72 87 GLU A CA 1
ATOM 690 C C . GLU A 1 108 ? 13.217 2.795 3.192 1.00 17.92 87 GLU A C 1
ATOM 691 O O . GLU A 1 108 ? 13.304 3.085 1.994 1.00 18.53 87 GLU A O 1
ATOM 697 N N . CYS A 1 109 ? 14.211 2.225 3.878 1.00 18.23 88 CYS A N 1
ATOM 698 C CA . CYS A 1 109 ? 15.561 2.107 3.230 1.00 18.54 88 CYS A CA 1
ATOM 699 C C . CYS A 1 109 ? 16.104 0.712 3.023 1.00 17.51 88 CYS A C 1
ATOM 700 O O . CYS A 1 109 ? 17.188 0.563 2.407 1.00 17.00 88 CYS A O 1
ATOM 703 N N . GLY A 1 110 ? 15.423 -0.296 3.556 1.00 15.63 89 GLY A N 1
ATOM 704 C CA . GLY A 1 110 ? 15.873 -1.694 3.384 1.00 16.33 89 GLY A CA 1
ATOM 705 C C . GLY A 1 110 ? 17.098 -2.030 4.254 1.00 17.25 89 GLY A C 1
ATOM 706 O O . GLY A 1 110 ? 17.734 -3.051 4.061 1.00 17.91 89 GLY A O 1
ATOM 707 N N . ILE A 1 111 ? 17.485 -1.141 5.155 1.00 16.78 90 ILE A N 1
ATOM 708 C CA . ILE A 1 111 ? 18.627 -1.360 6.011 1.00 15.85 90 ILE A CA 1
ATOM 709 C C . ILE A 1 111 ? 18.170 -2.218 7.185 1.00 15.13 90 ILE A C 1
ATOM 710 O O . ILE A 1 111 ? 17.304 -1.818 7.875 1.00 13.70 90 ILE A O 1
ATOM 715 N N . PRO A 1 112 ? 18.825 -3.373 7.434 1.00 15.47 91 PRO A N 1
ATOM 716 C CA . PRO A 1 112 ? 18.377 -4.298 8.510 1.00 16.43 91 PRO A CA 1
ATOM 717 C C . PRO A 1 112 ? 18.708 -3.665 9.844 1.00 15.53 91 PRO A C 1
ATOM 718 O O . PRO A 1 112 ? 19.667 -2.885 9.930 1.00 14.91 91 PRO A O 1
ATOM 722 N N . ALA A 1 113 ? 17.932 -3.944 10.878 1.00 16.16 92 ALA A N 1
ATOM 723 C CA . ALA A 1 113 ? 18.182 -3.327 12.156 1.00 16.39 92 ALA A CA 1
ATOM 724 C C . ALA A 1 113 ? 19.600 -3.589 12.671 1.00 15.48 92 ALA A C 1
ATOM 725 O O . ALA A 1 113 ? 20.129 -2.781 13.423 1.00 13.91 92 ALA A O 1
ATOM 727 N N . GLU A 1 114 ? 20.219 -4.728 12.332 1.00 15.73 93 GLU A N 1
ATOM 728 C CA . GLU A 1 114 ? 21.570 -4.980 12.849 1.00 17.06 93 GLU A CA 1
ATOM 729 C C . GLU A 1 114 ? 22.645 -4.040 12.283 1.00 16.01 93 GLU A C 1
ATOM 730 O O . GLU A 1 114 ? 23.808 -4.075 12.739 1.00 15.46 93 GLU A O 1
ATOM 736 N N . ARG A 1 115 ? 22.273 -3.208 11.320 1.00 12.96 94 ARG A N 1
ATOM 737 C CA . ARG A 1 115 ? 23.254 -2.179 10.841 1.00 14.32 94 ARG A CA 1
ATOM 738 C C . ARG A 1 115 ? 22.700 -0.787 11.069 1.00 13.62 94 ARG A C 1
ATOM 739 O O . ARG A 1 115 ? 22.981 0.140 10.290 1.00 13.37 94 ARG A O 1
ATOM 747 N N . ILE A 1 116 ? 21.922 -0.613 12.142 1.00 13.43 95 ILE A N 1
ATOM 748 C CA . ILE A 1 116 ? 21.369 0.734 12.436 1.00 15.04 95 ILE A CA 1
ATOM 749 C C . ILE A 1 116 ? 21.840 1.146 13.831 1.00 15.42 95 ILE A C 1
ATOM 750 O O . ILE A 1 116 ? 21.624 0.384 14.806 1.00 15.20 95 ILE A O 1
ATOM 755 N N . TYR A 1 117 ? 22.529 2.278 13.952 1.00 15.78 96 TYR A N 1
ATOM 756 C CA . TYR A 1 117 ? 22.922 2.811 15.282 1.00 15.88 96 TYR A CA 1
ATOM 757 C C . TYR A 1 117 ? 22.054 4.034 15.588 1.00 16.23 96 TYR A C 1
ATOM 758 O O . TYR A 1 117 ? 21.800 4.889 14.697 1.00 15.24 96 TYR A O 1
ATOM 767 N N . VAL A 1 118 ? 21.516 4.121 16.804 1.00 14.46 97 VAL A N 1
ATOM 768 C CA . VAL A 1 118 ? 20.792 5.353 17.221 1.00 13.44 97 VAL A CA 1
ATOM 769 C C . VAL A 1 118 ? 21.429 5.872 18.524 1.00 13.83 97 VAL A C 1
ATOM 770 O O . VAL A 1 118 ? 21.606 5.071 19.472 1.00 14.54 97 VAL A O 1
ATOM 774 N N . PHE A 1 119 ? 21.875 7.141 18.538 1.00 14.57 98 PHE A N 1
ATOM 775 C CA . PHE A 1 119 ? 22.439 7.758 19.746 1.00 15.43 98 PHE A CA 1
ATOM 776 C C . PHE A 1 119 ? 21.621 8.985 20.173 1.00 16.45 98 PHE A C 1
ATOM 777 O O . PHE A 1 119 ? 21.182 9.751 19.333 1.00 16.75 98 PHE A O 1
ATOM 785 N N . TYR A 1 120 ? 21.419 9.181 21.484 1.00 17.09 99 TYR A N 1
ATOM 786 C CA . TYR A 1 120 ? 20.620 10.289 21.960 1.00 15.70 99 TYR A CA 1
ATOM 787 C C . TYR A 1 120 ? 21.505 11.240 22.797 1.00 16.54 99 TYR A C 1
ATOM 788 O O . TYR A 1 120 ? 22.273 10.821 23.735 1.00 15.54 99 TYR A O 1
ATOM 797 N N . TYR A 1 121 ? 21.419 12.511 22.466 1.00 15.89 100 TYR A N 1
ATOM 798 C CA . TYR A 1 121 ? 22.127 13.525 23.242 1.00 17.09 100 TYR A CA 1
ATOM 799 C C . TYR A 1 121 ? 21.151 14.618 23.676 1.00 17.40 100 TYR A C 1
ATOM 800 O O . TYR A 1 121 ? 20.069 14.790 23.125 1.00 16.51 100 TYR A O 1
ATOM 809 N N . SER A 1 122 ? 21.544 15.373 24.670 1.00 17.73 101 SER A N 1
ATOM 810 C CA . SER A 1 122 ? 20.721 16.532 25.029 1.00 19.55 101 SER A CA 1
ATOM 811 C C . SER A 1 122 ? 21.598 17.644 25.582 1.00 19.10 101 SER A C 1
ATOM 812 O O . SER A 1 122 ? 22.783 17.468 25.838 1.00 20.16 101 SER A O 1
ATOM 815 N N . THR A 1 123 ? 21.037 18.833 25.680 1.00 20.34 102 THR A N 1
ATOM 816 C CA . THR A 1 123 ? 21.811 19.971 26.138 1.00 21.16 102 THR A CA 1
ATOM 817 C C . THR A 1 123 ? 20.866 20.887 26.919 1.00 21.32 102 THR A C 1
ATOM 818 O O . THR A 1 123 ? 19.639 20.809 26.755 1.00 22.01 102 THR A O 1
ATOM 822 N N . LYS A 1 124 ? 21.427 21.773 27.740 1.00 22.48 103 LYS A N 1
ATOM 823 C CA . LYS A 1 124 ? 20.617 22.814 28.387 1.00 22.96 103 LYS A CA 1
ATOM 824 C C . LYS A 1 124 ? 20.638 24.064 27.531 1.00 23.02 103 LYS A C 1
ATOM 825 O O . LYS A 1 124 ? 19.878 24.995 27.755 1.00 22.64 103 LYS A O 1
ATOM 831 N N . HIS A 1 125 ? 21.525 24.074 26.540 1.00 23.00 104 HIS A N 1
ATOM 832 C CA . HIS A 1 125 ? 21.685 25.228 25.672 1.00 22.63 104 HIS A CA 1
ATOM 833 C C . HIS A 1 125 ? 21.340 24.923 24.226 1.00 22.22 104 HIS A C 1
ATOM 834 O O . HIS A 1 125 ? 22.059 24.200 23.550 1.00 20.35 104 HIS A O 1
ATOM 841 N N . CYS A 1 126 ? 20.239 25.490 23.769 1.00 22.20 105 CYS A N 1
ATOM 842 C CA . CYS A 1 126 ? 19.817 25.270 22.390 1.00 24.43 105 CYS A CA 1
ATOM 843 C C . CYS A 1 126 ? 18.783 26.356 22.116 1.00 24.21 105 CYS A C 1
ATOM 844 O O . CYS A 1 126 ? 18.189 26.890 23.084 1.00 22.99 105 CYS A O 1
ATOM 847 N N . GLY A 1 127 ? 18.667 26.784 20.850 1.00 23.91 106 GLY A N 1
ATOM 848 C CA . GLY A 1 127 ? 18.051 28.052 20.477 1.00 23.55 106 GLY A CA 1
ATOM 849 C C . GLY A 1 127 ? 17.263 27.966 19.174 1.00 25.58 106 GLY A C 1
ATOM 850 O O . GLY A 1 127 ? 17.578 27.159 18.285 1.00 25.00 106 GLY A O 1
ATOM 851 N N . TRP A 1 128 ? 16.214 28.777 19.057 1.00 24.73 107 TRP A N 1
ATOM 852 C CA . TRP A 1 128 ? 15.269 28.659 17.970 1.00 25.80 107 TRP A CA 1
ATOM 853 C C . TRP A 1 128 ? 14.641 30.001 17.889 1.00 26.61 107 TRP A C 1
ATOM 854 O O . TRP A 1 128 ? 14.467 30.711 18.895 1.00 24.61 107 TRP A O 1
ATOM 865 N N . ASN A 1 129 ? 14.366 30.374 16.651 1.00 28.49 108 ASN A N 1
ATOM 866 C CA . ASN A 1 129 ? 13.782 31.635 16.377 1.00 29.26 108 ASN A CA 1
ATOM 867 C C . ASN A 1 129 ? 14.652 32.680 17.041 1.00 29.92 108 ASN A C 1
ATOM 868 O O . ASN A 1 129 ? 14.156 33.736 17.487 1.00 29.61 108 ASN A O 1
ATOM 873 N N . GLY A 1 130 ? 15.960 32.366 17.079 1.00 29.52 109 GLY A N 1
ATOM 874 C CA . GLY A 1 130 ? 17.024 33.305 17.458 1.00 29.13 109 GLY A CA 1
ATOM 875 C C . GLY A 1 130 ? 17.163 33.582 18.970 1.00 28.83 109 GLY A C 1
ATOM 876 O O . GLY A 1 130 ? 17.757 34.577 19.358 1.00 26.64 109 GLY A O 1
ATOM 877 N N . THR A 1 131 ? 16.660 32.670 19.795 1.00 27.87 110 THR A N 1
ATOM 878 C CA . THR A 1 131 ? 16.514 32.856 21.235 1.00 29.23 110 THR A CA 1
ATOM 879 C C . THR A 1 131 ? 16.614 31.488 21.849 1.00 29.36 110 THR A C 1
ATOM 880 O O . THR A 1 131 ? 15.961 30.557 21.338 1.00 27.38 110 THR A O 1
ATOM 884 N N . ASN A 1 132 ? 17.453 31.340 22.889 1.00 29.23 111 ASN A N 1
ATOM 885 C CA . ASN A 1 132 ? 17.625 30.031 23.540 1.00 30.11 111 ASN A CA 1
ATOM 886 C C . ASN A 1 132 ? 16.417 29.621 24.393 1.00 30.41 111 ASN A C 1
ATOM 887 O O . ASN A 1 132 ? 15.724 30.484 24.934 1.00 30.07 111 ASN A O 1
ATOM 892 N N . PHE A 1 133 ? 16.204 28.308 24.509 1.00 30.42 112 PHE A N 1
ATOM 893 C CA . PHE A 1 133 ? 15.027 27.726 25.161 1.00 31.80 112 PHE A CA 1
ATOM 894 C C . PHE A 1 133 ? 15.165 28.042 26.637 1.00 31.99 112 PHE A C 1
ATOM 895 O O . PHE A 1 133 ? 14.180 28.046 27.402 1.00 31.98 112 PHE A O 1
#

InterPro domains:
  IPR001398 Macrophage migration inhibitory factor [PF01187] (30-113)
  IPR001398 Macrophage migration inhibitory factor [PTHR11954] (1-112)
  IPR014347 Tautomerase/MIF superfamily [G3DSA:3.30.429.10] (1-113)
  IPR014347 Tautomerase/MIF superfamily [SSF55331] (1-113)

Organism: Leishmania major (NCBI:txid5664)

Radius of gyration: 14.2 Å; Cα contacts (8 Å, |Δi|>4): 206; chains: 1; bounding box: 32×38×34 Å